Protein AF-A0A2V7FRN1-F1 (afdb_monomer_lite)

Sequence (50 aa):
VLDTTTRWTVEPAALLSKSRNTPFAGRALTGRAALTLVGGTVVHQLEAPA

Structure (mmCIF, N/CA/C/O backbone):
data_AF-A0A2V7FRN1-F1
#
_entry.id   AF-A0A2V7FRN1-F1
#
loop_
_atom_site.group_PDB
_atom_site.id
_atom_site.type_symbol
_atom_site.label_atom_id
_atom_site.label_alt_id
_atom_site.label_comp_id
_atom_site.label_asym_id
_atom_site.label_entity_id
_atom_site.label_seq_id
_atom_site.pdbx_PDB_ins_code
_atom_site.Cartn_x
_atom_site.Cartn_y
_atom_site.Cartn_z
_atom_site.occupancy
_atom_site.B_iso_or_equiv
_atom_site.auth_seq_id
_atom_site.auth_comp_id
_atom_site.auth_asym_id
_atom_site.auth_atom_id
_atom_site.pdbx_PDB_model_num
ATOM 1 N N . VAL A 1 1 ? -5.597 -1.863 8.452 1.00 94.19 1 VAL A N 1
ATOM 2 C CA . VAL A 1 1 ? -6.346 -3.040 7.944 1.00 94.19 1 VAL A CA 1
ATOM 3 C C . VAL A 1 1 ? -5.553 -3.657 6.809 1.00 94.19 1 VAL A C 1
ATOM 5 O O . VAL A 1 1 ? -5.039 -2.911 5.980 1.00 94.19 1 VAL A O 1
ATOM 8 N N . LEU A 1 2 ? -5.415 -4.983 6.788 1.00 96.44 2 LEU A N 1
ATOM 9 C CA . LEU A 1 2 ? -4.670 -5.712 5.759 1.00 96.44 2 LEU A CA 1
ATOM 10 C C . LEU A 1 2 ? -5.637 -6.608 4.985 1.00 96.44 2 LEU A C 1
ATOM 12 O O . LEU A 1 2 ? -6.337 -7.406 5.601 1.00 96.44 2 LEU A O 1
ATOM 16 N N . ASP A 1 3 ? -5.655 -6.483 3.662 1.00 95.88 3 ASP A N 1
ATOM 17 C CA . ASP A 1 3 ? -6.229 -7.506 2.793 1.00 95.88 3 ASP A CA 1
ATOM 18 C C . ASP A 1 3 ? -5.118 -8.506 2.482 1.00 95.88 3 ASP A C 1
ATOM 20 O O . ASP A 1 3 ? -4.105 -8.145 1.891 1.00 95.88 3 ASP A O 1
ATOM 24 N N . THR A 1 4 ? -5.275 -9.752 2.912 1.00 96.94 4 THR A N 1
ATOM 25 C CA . THR A 1 4 ? -4.258 -10.801 2.768 1.00 96.94 4 THR A CA 1
ATOM 26 C C . THR A 1 4 ? -4.349 -11.560 1.444 1.00 96.94 4 THR A C 1
ATOM 28 O O . THR A 1 4 ? -3.504 -12.408 1.171 1.00 96.94 4 THR A O 1
ATOM 31 N N . THR A 1 5 ? -5.350 -11.260 0.615 1.00 96.75 5 THR A N 1
ATOM 32 C CA . THR A 1 5 ? -5.690 -12.027 -0.592 1.00 96.75 5 THR A CA 1
ATOM 33 C C . THR A 1 5 ? -5.394 -11.281 -1.889 1.00 96.75 5 THR A C 1
ATOM 35 O O . THR A 1 5 ? -5.102 -11.919 -2.903 1.00 96.75 5 THR A O 1
ATOM 38 N N . THR A 1 6 ? -5.395 -9.943 -1.865 1.00 95.25 6 THR A N 1
ATOM 39 C CA . THR A 1 6 ? -5.113 -9.121 -3.050 1.00 95.25 6 THR A CA 1
ATOM 40 C C . THR A 1 6 ? -3.739 -9.425 -3.645 1.00 95.25 6 THR A C 1
ATOM 42 O O . THR A 1 6 ? -2.714 -9.378 -2.960 1.00 95.25 6 THR A O 1
ATOM 45 N N . ARG A 1 7 ? -3.709 -9.676 -4.956 1.00 96.62 7 ARG A N 1
ATOM 46 C CA . ARG A 1 7 ? -2.480 -9.801 -5.747 1.00 96.62 7 ARG A CA 1
ATOM 47 C C . ARG A 1 7 ? -2.196 -8.494 -6.469 1.00 96.62 7 ARG A C 1
ATOM 49 O O . ARG A 1 7 ? -3.106 -7.886 -7.022 1.00 96.62 7 ARG A O 1
ATOM 56 N N . TRP A 1 8 ? -0.937 -8.074 -6.479 1.00 95.88 8 TRP A N 1
ATOM 57 C CA . TRP A 1 8 ? -0.520 -6.848 -7.156 1.00 95.88 8 TRP A CA 1
ATOM 58 C C . TRP A 1 8 ? 0.959 -6.898 -7.535 1.00 95.88 8 TRP A C 1
ATOM 60 O O . TRP A 1 8 ? 1.736 -7.663 -6.962 1.00 95.88 8 TRP A O 1
ATOM 70 N N . THR A 1 9 ? 1.343 -6.070 -8.501 1.00 97.88 9 THR A N 1
ATOM 71 C CA . THR A 1 9 ? 2.733 -5.917 -8.939 1.00 97.88 9 THR A CA 1
ATOM 72 C C . THR A 1 9 ? 3.293 -4.613 -8.399 1.00 97.88 9 THR A C 1
ATOM 74 O O . THR A 1 9 ? 2.626 -3.579 -8.442 1.00 97.88 9 THR A O 1
ATOM 77 N N . VAL A 1 10 ? 4.524 -4.650 -7.895 1.00 97.38 10 VAL A N 1
ATOM 78 C CA . VAL A 1 10 ? 5.220 -3.439 -7.459 1.00 97.38 10 VAL A CA 1
ATOM 79 C C . VAL A 1 10 ? 5.587 -2.600 -8.681 1.00 97.38 10 VAL A C 1
ATOM 81 O O . VAL A 1 10 ? 6.524 -2.923 -9.412 1.00 97.38 10 VAL A O 1
ATOM 84 N N . GLU A 1 11 ? 4.862 -1.504 -8.865 1.00 96.50 11 GLU A N 1
ATOM 85 C CA . GLU A 1 11 ? 5.142 -0.481 -9.868 1.00 96.50 11 GLU A CA 1
ATOM 86 C C . GLU A 1 11 ? 5.913 0.679 -9.213 1.00 96.50 11 GLU A C 1
ATOM 88 O O . GLU A 1 11 ? 5.342 1.381 -8.371 1.00 96.50 11 GLU A O 1
ATOM 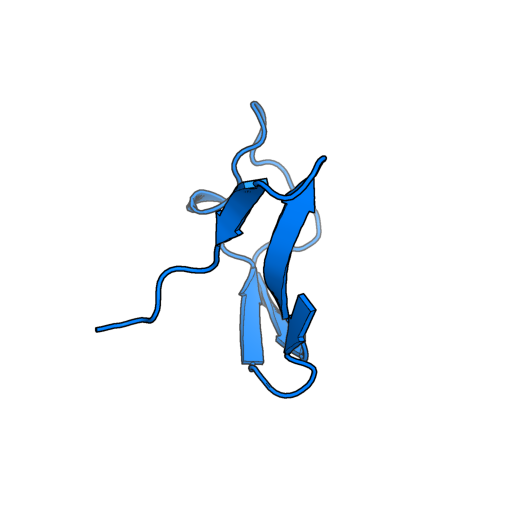93 N N . PRO A 1 12 ? 7.196 0.909 -9.557 1.00 97.00 12 PRO A N 1
ATOM 94 C CA . PRO A 1 12 ? 7.971 2.027 -9.021 1.00 97.00 12 PRO A CA 1
ATOM 95 C C . PRO A 1 12 ? 7.280 3.388 -9.161 1.00 97.00 12 PRO A C 1
ATOM 97 O O . PRO A 1 12 ? 7.412 4.227 -8.268 1.00 97.00 12 PRO A O 1
ATOM 100 N N . ALA A 1 13 ? 6.516 3.614 -10.238 1.00 95.69 13 ALA A N 1
ATOM 101 C CA . ALA A 1 13 ? 5.774 4.858 -10.444 1.00 95.69 13 ALA A CA 1
ATOM 102 C C . ALA A 1 13 ? 4.677 5.103 -9.391 1.00 95.69 13 ALA A C 1
ATOM 104 O O . ALA A 1 13 ? 4.336 6.258 -9.139 1.00 95.69 13 ALA A O 1
ATOM 105 N N . ALA A 1 14 ? 4.171 4.047 -8.745 1.00 94.06 14 ALA A N 1
ATOM 106 C CA . ALA A 1 14 ? 3.154 4.122 -7.697 1.00 94.06 14 ALA A CA 1
ATOM 107 C C . ALA A 1 14 ? 3.735 4.348 -6.285 1.00 94.06 14 ALA A C 1
ATOM 109 O O . ALA A 1 14 ? 2.978 4.497 -5.325 1.00 94.06 14 ALA A O 1
ATOM 110 N N . LEU A 1 15 ? 5.065 4.361 -6.120 1.00 95.31 15 LEU A N 1
ATOM 111 C CA . LEU A 1 15 ? 5.689 4.617 -4.821 1.00 95.31 15 LEU A CA 1
ATOM 112 C C . LEU A 1 15 ? 5.587 6.098 -4.432 1.00 95.31 15 LEU A C 1
ATOM 114 O O . LEU A 1 15 ? 5.928 6.991 -5.208 1.00 95.31 15 LEU A O 1
ATOM 118 N N . LEU A 1 16 ? 5.174 6.340 -3.184 1.00 93.94 16 LEU A N 1
ATOM 119 C CA . LEU A 1 16 ? 4.996 7.682 -2.614 1.00 93.94 16 LEU A CA 1
ATOM 120 C C . LEU A 1 16 ? 6.288 8.278 -2.023 1.00 93.94 16 LEU A C 1
ATOM 122 O O . LEU A 1 16 ? 6.304 9.431 -1.595 1.00 93.94 16 LEU A O 1
ATOM 126 N N . SER A 1 17 ? 7.376 7.508 -1.961 1.00 94.06 17 SER A N 1
ATOM 127 C CA . SER A 1 17 ? 8.677 7.998 -1.502 1.00 94.06 17 SER A CA 1
ATOM 128 C C . SER A 1 17 ? 9.300 8.978 -2.501 1.00 94.06 17 SER A C 1
ATOM 130 O O . SER A 1 17 ? 9.069 8.904 -3.705 1.00 94.06 17 SER A O 1
ATOM 132 N N . LYS A 1 18 ? 10.169 9.870 -2.005 1.00 96.12 18 LYS A N 1
ATOM 1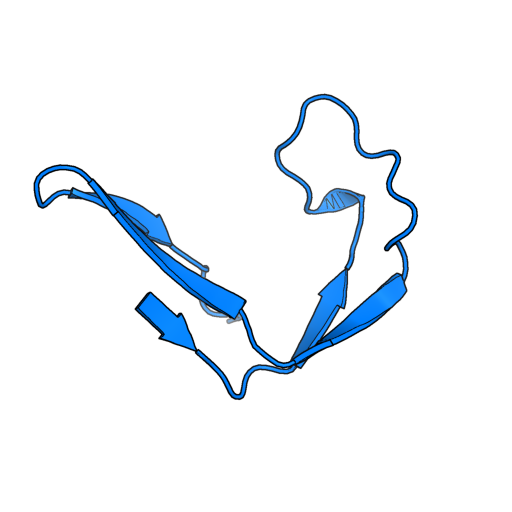33 C CA . LYS A 1 18 ? 10.904 10.837 -2.846 1.00 96.12 18 LYS A CA 1
ATOM 134 C C . LYS A 1 18 ? 11.770 10.166 -3.923 1.00 96.12 18 LYS A C 1
ATOM 136 O O . LYS A 1 18 ? 11.936 10.721 -5.001 1.00 96.12 18 LYS A O 1
ATOM 141 N N . SER A 1 19 ? 12.323 8.988 -3.628 1.00 96.19 19 SER A N 1
ATOM 142 C CA . SER A 1 19 ? 13.013 8.135 -4.601 1.00 96.19 19 SER A CA 1
ATOM 143 C C . SER A 1 19 ? 12.143 6.934 -4.940 1.00 96.19 19 SER A C 1
ATOM 145 O O . SER A 1 19 ? 11.504 6.368 -4.055 1.00 96.19 19 SER A O 1
ATOM 147 N N . ARG A 1 20 ? 12.159 6.527 -6.209 1.00 96.62 20 ARG A N 1
ATOM 148 C CA . ARG A 1 20 ? 11.445 5.348 -6.722 1.00 96.62 20 ARG A CA 1
ATOM 149 C C . ARG A 1 20 ? 12.383 4.177 -7.038 1.00 96.62 20 ARG A C 1
ATOM 151 O O . ARG A 1 20 ? 11.931 3.162 -7.553 1.00 96.62 20 ARG A O 1
ATOM 158 N N . ASN A 1 21 ? 13.681 4.301 -6.744 1.00 97.12 21 ASN A N 1
ATOM 159 C CA . ASN A 1 21 ? 14.629 3.203 -6.922 1.00 97.12 21 ASN A CA 1
ATOM 160 C C . ASN A 1 21 ? 14.336 2.102 -5.892 1.00 97.12 21 ASN A C 1
ATOM 162 O O . ASN A 1 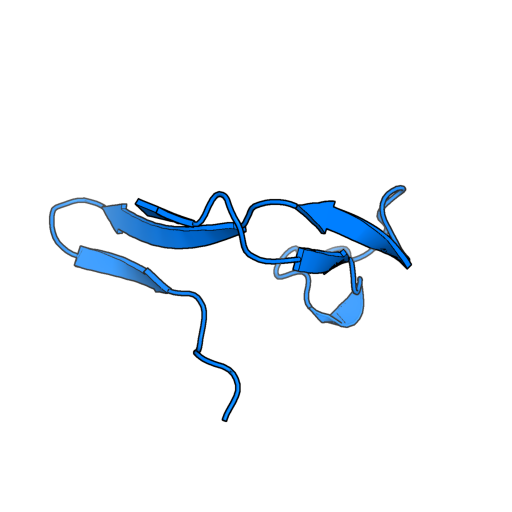21 ? 14.444 2.336 -4.689 1.00 97.12 21 ASN A O 1
ATOM 166 N N . THR A 1 22 ? 13.943 0.920 -6.359 1.00 96.94 22 THR A N 1
ATOM 167 C CA . THR A 1 22 ? 13.563 -0.200 -5.499 1.00 96.94 22 THR A CA 1
ATOM 168 C C . THR A 1 22 ? 14.011 -1.528 -6.109 1.00 96.94 22 THR A C 1
ATOM 170 O O . THR A 1 22 ? 13.789 -1.753 -7.299 1.00 96.94 22 THR A O 1
ATOM 173 N N . PRO A 1 23 ? 14.576 -2.457 -5.313 1.00 97.69 23 PRO A N 1
ATOM 174 C CA . PRO A 1 23 ? 14.891 -3.806 -5.785 1.00 97.69 23 PRO A CA 1
ATOM 175 C C . PRO A 1 23 ? 13.633 -4.657 -6.028 1.00 97.69 23 PRO A C 1
ATOM 177 O O . PRO A 1 23 ? 13.729 -5.788 -6.495 1.00 97.69 23 PRO A O 1
ATOM 180 N N . PHE A 1 24 ? 12.449 -4.147 -5.676 1.00 97.88 24 PHE A N 1
ATOM 181 C CA . PHE A 1 24 ? 11.186 -4.869 -5.804 1.00 97.88 24 PHE A CA 1
ATOM 182 C C . PHE A 1 24 ? 10.429 -4.554 -7.096 1.00 97.88 24 PHE A C 1
ATOM 184 O O . PHE A 1 24 ? 9.340 -5.084 -7.271 1.00 97.88 24 PHE A O 1
ATOM 191 N N . ALA A 1 25 ? 10.962 -3.712 -7.986 1.00 97.94 25 ALA A N 1
ATOM 192 C CA . ALA A 1 25 ? 10.299 -3.349 -9.238 1.00 97.94 25 ALA A CA 1
ATOM 193 C C . ALA A 1 25 ? 9.867 -4.593 -10.042 1.00 97.94 25 ALA A C 1
ATOM 195 O O . ALA A 1 25 ? 10.660 -5.511 -10.248 1.00 97.94 25 ALA A O 1
ATOM 196 N N . GLY A 1 26 ? 8.600 -4.637 -10.466 1.00 98.06 26 GLY A N 1
ATOM 197 C CA . GLY A 1 26 ? 8.033 -5.742 -11.249 1.00 98.06 26 GLY A CA 1
ATOM 198 C C . GLY A 1 26 ? 7.729 -7.020 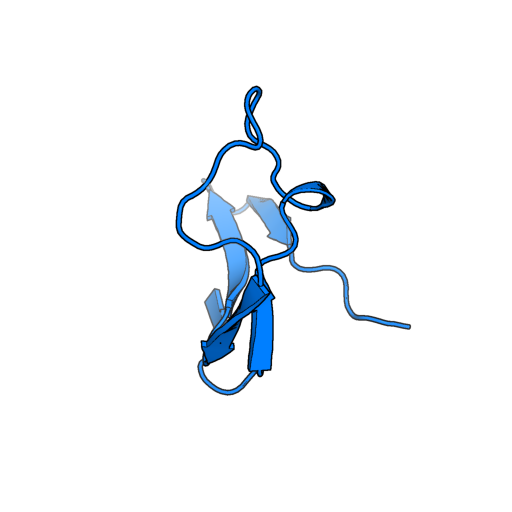-10.456 1.00 98.06 26 GLY A C 1
ATOM 199 O O . GLY A 1 26 ? 7.218 -7.985 -11.022 1.00 98.06 26 GLY A O 1
ATOM 200 N N . ARG A 1 27 ? 8.004 -7.060 -9.147 1.00 98.31 27 ARG A N 1
ATOM 201 C CA . ARG A 1 27 ? 7.743 -8.244 -8.318 1.00 98.31 27 ARG A CA 1
ATOM 202 C C . ARG A 1 27 ? 6.243 -8.374 -8.036 1.00 98.31 27 ARG A C 1
ATOM 204 O O . ARG A 1 27 ? 5.611 -7.418 -7.588 1.00 98.31 27 ARG A O 1
ATOM 211 N N . ALA A 1 28 ? 5.689 -9.564 -8.260 1.00 98.25 28 ALA A N 1
ATOM 212 C CA . ALA A 1 28 ? 4.318 -9.893 -7.878 1.00 98.25 28 ALA A CA 1
ATOM 213 C C . ALA A 1 28 ? 4.249 -10.246 -6.385 1.00 98.25 28 ALA A C 1
ATOM 215 O O . ALA A 1 28 ? 5.017 -11.082 -5.904 1.00 98.25 28 ALA A O 1
ATOM 216 N N . LEU A 1 29 ? 3.323 -9.620 -5.662 1.00 97.75 29 LEU A N 1
ATOM 217 C CA . LEU A 1 29 ? 3.110 -9.794 -4.227 1.00 97.75 29 LEU A CA 1
ATOM 218 C C . LEU A 1 29 ? 1.672 -10.238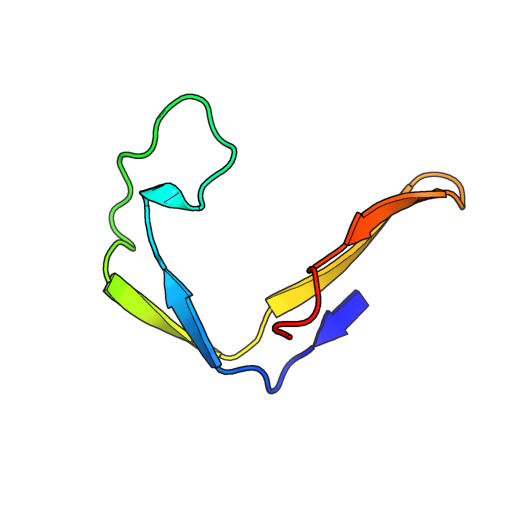 -3.937 1.00 97.75 29 LEU A C 1
ATOM 220 O O . LEU A 1 29 ? 0.761 -10.027 -4.739 1.00 97.75 29 LEU A O 1
ATOM 224 N N . THR A 1 30 ? 1.480 -10.866 -2.776 1.00 97.94 30 THR A N 1
ATOM 225 C CA . THR A 1 30 ? 0.161 -11.228 -2.238 1.00 97.94 30 THR A CA 1
ATOM 226 C C . THR A 1 30 ? -0.020 -10.563 -0.882 1.00 97.94 30 THR A C 1
ATOM 228 O O . THR A 1 30 ? 0.884 -10.584 -0.048 1.00 97.94 30 THR A O 1
ATOM 231 N N . GLY A 1 31 ? -1.189 -9.967 -0.692 1.00 96.56 31 GLY A N 1
ATOM 232 C CA . GLY A 1 31 ? -1.521 -9.126 0.441 1.00 96.56 31 GLY A CA 1
ATOM 233 C C . GLY A 1 31 ? -1.161 -7.653 0.213 1.00 96.56 31 GLY A C 1
ATOM 234 O O . GLY A 1 31 ? -0.137 -7.319 -0.393 1.00 96.56 31 GLY A O 1
ATOM 235 N N . ARG A 1 32 ? -2.014 -6.748 0.697 1.00 95.88 32 ARG A N 1
ATOM 236 C CA . ARG A 1 32 ? -1.835 -5.295 0.615 1.00 95.88 32 ARG A CA 1
ATOM 237 C C . ARG A 1 32 ? -2.492 -4.602 1.811 1.00 95.88 32 ARG A C 1
ATOM 239 O O . ARG A 1 32 ? -3.500 -5.060 2.346 1.00 95.88 32 ARG A O 1
ATOM 246 N N . ALA A 1 33 ? -1.927 -3.478 2.244 1.00 96.12 33 ALA A N 1
ATOM 247 C CA . ALA A 1 33 ? -2.591 -2.628 3.225 1.00 96.12 33 ALA A CA 1
ATOM 248 C C . ALA A 1 33 ? -3.818 -1.974 2.574 1.00 96.12 33 ALA A C 1
ATOM 250 O O . ALA A 1 33 ? -3.670 -1.202 1.631 1.00 96.12 33 ALA A O 1
ATOM 251 N N . ALA A 1 34 ? -5.014 -2.295 3.069 1.00 95.44 34 ALA A N 1
ATOM 252 C CA . ALA A 1 34 ? -6.258 -1.721 2.560 1.00 95.44 34 ALA A CA 1
ATOM 253 C C . ALA A 1 34 ? -6.460 -0.292 3.081 1.00 95.44 34 ALA A C 1
ATOM 255 O O . ALA A 1 34 ? -6.906 0.581 2.346 1.00 95.44 34 ALA A O 1
ATOM 256 N N . LEU A 1 35 ? -6.095 -0.041 4.345 1.00 97.06 35 LEU A N 1
ATOM 257 C CA . LEU A 1 35 ? -6.075 1.299 4.934 1.00 97.06 35 LEU A CA 1
ATOM 258 C C . LEU A 1 35 ? -5.190 1.371 6.183 1.00 97.06 35 LEU A C 1
ATOM 260 O O . LEU A 1 35 ? -4.974 0.363 6.874 1.00 97.06 35 LEU A O 1
ATOM 264 N N . THR A 1 36 ? -4.770 2.589 6.512 1.00 97.69 36 THR A N 1
ATOM 265 C CA . THR A 1 36 ? -4.033 2.959 7.725 1.00 97.69 36 THR A CA 1
ATOM 266 C C . THR A 1 36 ? -4.842 3.981 8.523 1.00 97.69 36 THR A C 1
ATOM 268 O O . THR A 1 36 ? -5.284 4.993 7.979 1.00 97.69 36 THR A O 1
ATOM 271 N N . LEU A 1 37 ? -5.014 3.720 9.821 1.00 97.69 37 LEU A N 1
ATOM 272 C CA . LEU A 1 37 ? -5.730 4.575 10.773 1.00 97.69 37 LEU A CA 1
ATOM 273 C C . LEU A 1 37 ? -4.749 5.138 11.800 1.00 97.69 37 LEU A C 1
ATOM 275 O O . LEU A 1 37 ? -3.951 4.383 12.355 1.00 97.69 37 LEU A O 1
ATOM 279 N N . VAL A 1 38 ? -4.844 6.434 12.090 1.00 98.50 38 VAL A N 1
ATOM 280 C CA . VAL A 1 38 ? -4.075 7.101 13.151 1.00 98.50 38 VAL A CA 1
ATOM 281 C C . VAL A 1 38 ? -5.015 8.023 13.919 1.00 98.50 38 VAL A C 1
ATOM 283 O O . VAL A 1 38 ? -5.664 8.880 13.327 1.00 98.50 38 VAL A O 1
ATOM 286 N N . GLY A 1 39 ? -5.125 7.828 15.236 1.00 97.94 39 GLY A N 1
ATOM 287 C CA . GLY A 1 39 ? -5.974 8.668 16.093 1.00 97.94 39 GLY A CA 1
ATOM 288 C C . GLY A 1 39 ? -7.462 8.663 15.718 1.00 97.94 39 GLY A C 1
ATOM 289 O O . GLY A 1 39 ? -8.137 9.664 15.915 1.00 97.94 39 GLY A O 1
ATOM 290 N N . GLY A 1 40 ? -7.966 7.570 15.136 1.00 97.75 40 GLY A N 1
ATOM 291 C CA . GLY A 1 40 ? -9.352 7.471 14.656 1.00 97.75 40 GLY A CA 1
ATOM 292 C C . GLY A 1 40 ? -9.586 8.007 13.237 1.00 97.75 40 GLY A C 1
ATOM 293 O O . GLY A 1 40 ? -10.673 7.817 12.701 1.00 97.75 40 GLY A O 1
ATOM 294 N N . THR A 1 41 ? -8.575 8.598 12.596 1.00 97.6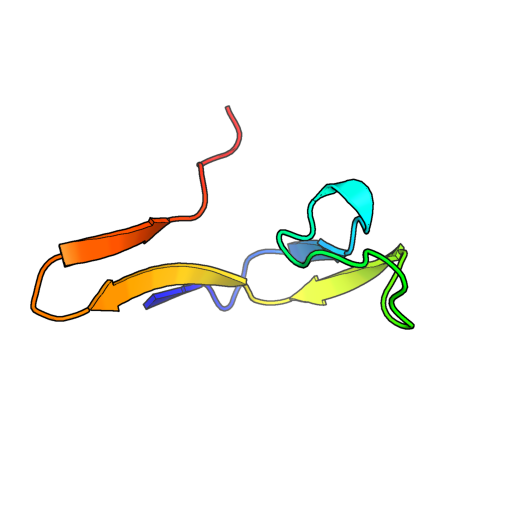9 41 THR A N 1
ATOM 295 C CA . THR A 1 41 ? -8.671 9.132 11.229 1.00 97.69 41 THR A CA 1
ATOM 296 C C . THR A 1 41 ? -8.021 8.187 10.225 1.00 97.69 41 THR A C 1
ATOM 298 O O . THR A 1 41 ? -6.907 7.703 10.448 1.00 97.69 41 THR A O 1
ATOM 301 N N . VAL A 1 42 ? -8.691 7.930 9.095 1.00 97.50 42 VAL A N 1
ATOM 302 C CA . VAL A 1 42 ? -8.091 7.215 7.957 1.00 97.50 42 VAL A CA 1
ATOM 303 C C . VAL A 1 42 ? -7.103 8.156 7.279 1.00 97.50 42 VAL A C 1
ATOM 305 O O . VAL A 1 42 ? -7.498 9.141 6.665 1.00 97.50 42 VAL A O 1
ATOM 308 N N . VAL A 1 43 ? -5.811 7.865 7.411 1.00 97.56 43 VAL A N 1
ATOM 309 C CA . VAL A 1 43 ? -4.734 8.699 6.847 1.00 97.56 43 VAL A CA 1
ATOM 310 C C . VAL A 1 43 ? -4.229 8.179 5.505 1.00 97.56 43 VAL A C 1
ATOM 312 O O . VAL A 1 43 ? -3.580 8.901 4.756 1.00 97.56 43 VAL A O 1
ATOM 315 N N . HIS A 1 44 ? -4.511 6.915 5.198 1.00 96.19 44 HIS A N 1
ATOM 316 C CA . HIS A 1 44 ? -4.204 6.303 3.916 1.00 96.19 44 HIS A CA 1
ATOM 317 C C . HIS A 1 44 ? -5.224 5.208 3.634 1.00 96.19 44 HIS A C 1
ATOM 319 O O . HIS A 1 44 ? -5.563 4.437 4.531 1.00 96.19 44 HIS A O 1
ATOM 325 N N . GLN A 1 45 ? -5.678 5.120 2.393 1.00 95.75 45 GLN A N 1
ATOM 326 C CA . GLN A 1 45 ? -6.587 4.086 1.932 1.00 95.75 45 GLN A CA 1
ATOM 327 C C . GLN A 1 45 ? -6.173 3.676 0.527 1.00 95.75 45 GLN A C 1
ATOM 329 O O . GLN A 1 45 ? -5.806 4.519 -0.290 1.00 95.75 45 GLN A O 1
ATOM 334 N N . LEU A 1 46 ? -6.225 2.377 0.264 1.00 91.88 46 LEU A N 1
ATOM 335 C CA . LEU A 1 46 ? -6.108 1.856 -1.080 1.00 91.88 46 LEU A CA 1
ATOM 336 C C . LEU A 1 46 ? -7.363 2.263 -1.856 1.00 91.88 46 LEU A C 1
ATOM 338 O O . LEU A 1 46 ? -8.465 1.852 -1.494 1.00 91.88 46 LEU A O 1
ATOM 342 N N . GLU A 1 47 ? -7.210 3.074 -2.900 1.00 80.25 47 GLU A N 1
ATOM 343 C CA . GLU A 1 47 ? -8.314 3.319 -3.826 1.00 80.25 47 GLU A CA 1
ATOM 344 C C . GLU A 1 47 ? -8.725 1.992 -4.467 1.00 80.25 47 GLU A C 1
ATOM 346 O O . GLU A 1 47 ? -7.878 1.215 -4.923 1.00 80.25 47 GLU A O 1
ATOM 351 N N . ALA A 1 48 ? -10.029 1.711 -4.455 1.00 58.25 48 ALA A N 1
ATOM 352 C CA . ALA A 1 48 ? -10.562 0.584 -5.198 1.00 58.25 48 ALA A CA 1
ATOM 353 C C . ALA A 1 48 ? -10.283 0.833 -6.690 1.00 58.25 48 ALA A C 1
ATOM 355 O O . ALA A 1 48 ? -10.551 1.942 -7.163 1.00 58.25 48 ALA A O 1
ATOM 356 N N . PRO A 1 49 ? -9.740 -0.144 -7.436 1.00 52.50 49 PRO A N 1
ATOM 357 C CA . PRO A 1 49 ? -9.746 -0.032 -8.885 1.00 52.50 49 PRO A CA 1
ATOM 358 C C . PRO A 1 49 ? -11.207 0.081 -9.345 1.00 52.50 49 PRO A C 1
ATOM 360 O O . PRO A 1 49 ? -12.068 -0.628 -8.816 1.00 52.50 49 PRO A O 1
ATOM 363 N N . ALA A 1 50 ? -11.471 1.020 -10.256 1.00 41.19 50 ALA A N 1
ATOM 364 C CA . ALA A 1 50 ? -12.773 1.181 -10.901 1.00 41.19 50 ALA A CA 1
ATOM 365 C C . ALA A 1 50 ? -13.181 -0.080 -11.676 1.00 41.19 50 ALA A C 1
ATOM 367 O O . ALA A 1 50 ? -12.271 -0.764 -12.205 1.00 41.19 50 ALA A O 1
#

Foldseek 3Di:
DKDQADKDADDLVPDPDPDSDDPRHRPIDGMDDQFDDDPNDTPDGDDDDD

pLDDT: mean 93.52, std 11.28, range [41.19, 98.5]

Radius of gyration: 12.32 Å; chains: 1; bounding box: 28×23×27 Å

Secondary structure (DSSP, 8-state):
-EEEEEEEE--GGG--SS----TTTT-EEEEEE-EEEETTEEEEEPPPP-